Protein AF-A0A3D8K3Z2-F1 (afdb_monomer_lite)

Radius of gyration: 24.52 Å; chains: 1; bounding box: 31×62×82 Å

pLDDT: mean 80.96, std 19.1, range [35.69, 95.25]

Foldseek 3Di:
DDDDDDDDDDDDPPPPPPPPPVPQDDDDLVLQLVQQLVVLVVVLVVCCVVPNDDPVSVVVSVVSNVQSVQKDWPDWDDPDPFKIWTWIATPVGIAIWIWGQDPVGIHTDHPPPD

Organism: NCBI:txid2291023

Secondary structure (DSSP, 8-state):
----------------------S-PPPPHHHHHHHHHHHHHHHHHHHHHHH-S-HHHHHHHHHHHHHHHT-EEEEEEE-STTEEEEEEEETTEEEEEEEEEETTEEEEEETT--

Sequence (114 aa):
MSQRNKKISIALALAASTLLSACGGSPSESDVRAALEKQVEAGRQQAEQFAGKNSFLEQQAAEQKKAVDEVKLIGCKADGDKAYLCDVEGKAGAARVRMLKGSDGWLAVDADKS

Structure (mmCIF, N/CA/C/O backbone):
data_AF-A0A3D8K3Z2-F1
#
_entry.id   AF-A0A3D8K3Z2-F1
#
loop_
_atom_site.group_PDB
_atom_site.id
_atom_site.type_symbol
_atom_site.label_atom_id
_atom_site.label_alt_id
_atom_site.label_comp_id
_atom_site.label_asym_id
_atom_site.label_entity_id
_atom_site.label_seq_id
_atom_site.pdbx_PDB_ins_code
_atom_site.Cartn_x
_atom_site.Cartn_y
_atom_site.Cartn_z
_atom_site.occupancy
_atom_site.B_iso_or_equiv
_atom_site.auth_seq_id
_atom_site.auth_comp_id
_atom_site.auth_asym_id
_atom_site.auth_atom_id
_atom_site.pdbx_PDB_model_num
ATOM 1 N N . MET A 1 1 ? 3.103 -48.789 -59.264 1.00 39.91 1 MET A N 1
ATOM 2 C CA . MET A 1 1 ? 3.814 -47.515 -59.535 1.00 39.91 1 MET A CA 1
ATOM 3 C C . MET A 1 1 ? 3.728 -46.639 -58.283 1.00 39.91 1 MET A C 1
ATOM 5 O O . MET A 1 1 ? 2.783 -45.889 -58.127 1.00 39.91 1 MET A O 1
ATOM 9 N N . SER A 1 2 ? 4.447 -46.987 -57.215 1.00 35.69 2 SER A N 1
ATOM 10 C CA . SER A 1 2 ? 5.731 -46.403 -56.770 1.00 35.69 2 SER A CA 1
ATOM 11 C C . SER A 1 2 ? 5.723 -44.875 -56.618 1.00 35.69 2 SER A C 1
ATOM 13 O O . SER A 1 2 ? 6.068 -44.144 -57.547 1.00 35.69 2 SER A O 1
ATOM 15 N N . GLN A 1 3 ? 5.362 -44.423 -55.410 1.00 43.19 3 GLN A N 1
ATOM 16 C CA . GLN A 1 3 ? 5.629 -43.078 -54.905 1.00 43.19 3 GLN A CA 1
ATOM 17 C C . GLN A 1 3 ? 7.142 -42.800 -54.911 1.00 43.19 3 GLN A C 1
ATOM 19 O O . GLN A 1 3 ? 7.950 -43.666 -54.570 1.00 43.19 3 GLN A O 1
ATOM 24 N N . ARG A 1 4 ? 7.531 -41.596 -55.341 1.00 45.22 4 ARG A N 1
ATOM 25 C CA . ARG A 1 4 ? 8.928 -41.154 -55.413 1.00 45.22 4 ARG A CA 1
ATOM 26 C C . ARG A 1 4 ? 9.370 -40.601 -54.057 1.00 45.22 4 ARG A C 1
ATOM 28 O O . ARG A 1 4 ? 8.910 -39.544 -53.644 1.00 45.22 4 ARG A O 1
ATOM 35 N N . ASN A 1 5 ? 10.313 -41.290 -53.423 1.00 49.06 5 ASN A N 1
ATOM 36 C CA . ASN A 1 5 ? 11.071 -40.810 -52.268 1.00 49.06 5 ASN A CA 1
ATOM 37 C C . ASN A 1 5 ? 12.263 -39.937 -52.705 1.00 49.06 5 ASN A C 1
ATOM 39 O O . ASN A 1 5 ? 13.092 -40.392 -53.491 1.00 49.06 5 ASN A O 1
ATOM 43 N N . LYS A 1 6 ? 12.402 -38.747 -52.108 1.00 44.47 6 LYS A N 1
ATOM 44 C CA . LYS A 1 6 ? 13.656 -37.994 -51.861 1.00 44.47 6 LYS A CA 1
ATOM 45 C C . LYS A 1 6 ? 13.364 -37.055 -50.671 1.00 44.47 6 LYS A C 1
ATOM 47 O O . LYS A 1 6 ? 12.615 -36.108 -50.832 1.00 44.47 6 LYS A O 1
ATOM 52 N N . LYS A 1 7 ? 13.595 -37.507 -49.432 1.00 44.88 7 LYS A N 1
ATOM 53 C CA . LYS A 1 7 ? 14.793 -37.294 -48.587 1.00 44.88 7 LYS A CA 1
ATOM 54 C C . LYS A 1 7 ? 14.965 -35.847 -48.069 1.00 44.88 7 LYS A C 1
ATOM 56 O O . LYS A 1 7 ? 15.342 -34.987 -48.851 1.00 44.88 7 LYS A O 1
ATOM 61 N N . ILE A 1 8 ? 14.879 -35.728 -46.728 1.00 54.22 8 ILE A N 1
ATOM 62 C CA . ILE A 1 8 ? 15.543 -34.750 -45.825 1.00 54.22 8 ILE A CA 1
ATOM 63 C C . ILE A 1 8 ? 14.813 -33.384 -45.775 1.00 54.22 8 ILE A C 1
ATOM 65 O O . ILE A 1 8 ? 14.646 -32.751 -46.803 1.00 54.22 8 ILE A O 1
ATOM 69 N N . SER A 1 9 ? 14.233 -32.924 -44.656 1.00 46.09 9 SER A N 1
ATOM 70 C CA . SER A 1 9 ? 14.855 -32.701 -43.340 1.00 46.09 9 SER A CA 1
ATOM 71 C C . SER A 1 9 ? 13.887 -32.871 -42.157 1.00 46.09 9 SER A C 1
ATOM 73 O O . SER A 1 9 ? 12.714 -32.516 -42.227 1.00 46.09 9 SER A O 1
ATOM 75 N N . ILE A 1 10 ? 14.430 -33.378 -41.049 1.00 52.84 10 ILE A N 1
ATOM 76 C CA . ILE A 1 10 ? 13.912 -33.245 -39.679 1.00 52.84 10 ILE A CA 1
ATOM 77 C C . ILE A 1 10 ? 14.041 -31.770 -39.242 1.00 52.84 10 ILE A C 1
ATOM 79 O O . ILE A 1 10 ? 14.948 -31.088 -39.713 1.00 52.84 10 ILE A O 1
ATOM 83 N N . ALA A 1 11 ? 13.201 -31.350 -38.287 1.00 45.50 11 ALA A N 1
ATOM 84 C CA . ALA A 1 11 ? 13.096 -30.024 -37.654 1.00 45.50 11 ALA A CA 1
ATOM 85 C C . ALA A 1 11 ? 12.170 -29.060 -38.421 1.00 45.50 11 ALA A C 1
ATOM 87 O O . ALA A 1 11 ? 12.329 -28.837 -39.609 1.00 45.50 11 ALA A O 1
ATOM 88 N N . LEU A 1 12 ? 11.146 -28.470 -37.810 1.00 51.22 12 LEU A N 1
ATOM 89 C CA . LEU A 1 12 ? 11.207 -27.795 -36.523 1.00 51.22 12 LEU A CA 1
ATOM 90 C C . LEU A 1 12 ? 9.804 -27.764 -35.896 1.00 51.22 12 LEU A C 1
ATOM 92 O O . LEU A 1 12 ? 8.875 -27.171 -36.441 1.00 51.22 12 LEU A O 1
ATOM 96 N N . ALA A 1 13 ? 9.661 -28.406 -34.739 1.00 52.78 13 ALA A N 1
ATOM 97 C CA . ALA A 1 13 ? 8.590 -28.107 -33.808 1.00 52.78 13 ALA A CA 1
ATOM 98 C C . ALA A 1 13 ? 8.731 -26.638 -33.372 1.00 52.78 13 ALA A C 1
ATOM 100 O O . ALA A 1 13 ? 9.658 -26.287 -32.651 1.00 52.78 13 ALA A O 1
ATOM 101 N N . LEU A 1 14 ? 7.827 -25.784 -33.839 1.00 52.81 14 LEU A N 1
ATOM 102 C CA . LEU A 1 14 ? 7.517 -24.489 -33.239 1.00 52.81 14 LEU A CA 1
ATOM 103 C C . LEU A 1 14 ? 6.089 -24.673 -32.698 1.00 52.81 14 LEU A C 1
ATOM 105 O O . LEU A 1 14 ? 5.124 -24.495 -33.425 1.00 52.81 14 LEU A O 1
ATOM 109 N N . ALA A 1 15 ? 5.849 -25.183 -31.488 1.00 53.88 15 ALA A N 1
ATOM 110 C CA . ALA A 1 15 ? 6.354 -24.628 -30.237 1.00 53.88 15 ALA A CA 1
ATOM 111 C C . ALA A 1 15 ? 6.384 -23.093 -30.297 1.00 53.88 15 ALA A C 1
ATOM 113 O O . ALA A 1 15 ? 7.376 -22.459 -29.958 1.00 53.88 15 ALA A O 1
ATOM 114 N N . ALA A 1 16 ? 5.267 -22.482 -30.709 1.00 50.44 16 ALA A N 1
ATOM 115 C CA . ALA A 1 16 ? 4.893 -21.179 -30.172 1.00 50.44 16 ALA A CA 1
ATOM 116 C C . ALA A 1 16 ? 4.481 -21.400 -28.711 1.00 50.44 16 ALA A C 1
ATOM 118 O O . ALA A 1 16 ? 3.310 -21.366 -28.340 1.00 50.44 16 ALA A O 1
ATOM 119 N N . SER A 1 17 ? 5.489 -21.738 -27.908 1.00 51.59 17 SER A N 1
ATOM 120 C CA . SER A 1 17 ? 5.478 -21.614 -26.471 1.00 51.59 17 SER A CA 1
ATOM 121 C C . SER A 1 17 ? 4.882 -20.255 -26.168 1.00 51.59 17 SER A C 1
ATOM 123 O O . SER A 1 17 ? 5.349 -19.237 -26.682 1.00 51.59 17 SER A O 1
ATOM 125 N N . THR A 1 18 ? 3.818 -20.274 -25.374 1.00 50.25 18 THR A N 1
ATOM 126 C CA . THR A 1 18 ? 3.382 -19.161 -24.544 1.00 50.25 18 THR A CA 1
ATOM 127 C C . THR A 1 18 ? 4.563 -18.230 -24.299 1.00 50.25 18 THR A C 1
ATOM 129 O O . THR A 1 18 ? 5.543 -18.651 -23.674 1.00 50.25 18 THR A O 1
ATOM 132 N N . LEU A 1 19 ? 4.483 -16.985 -24.777 1.00 48.16 19 LEU A N 1
ATOM 133 C CA . LEU A 1 19 ? 5.219 -15.882 -24.170 1.00 48.16 19 LEU A CA 1
ATOM 134 C C . LEU A 1 19 ? 4.660 -15.736 -22.753 1.00 48.16 19 LEU A C 1
ATOM 136 O O . LEU A 1 19 ? 3.916 -14.822 -22.426 1.00 48.16 19 LEU A O 1
ATOM 140 N N . LEU A 1 20 ? 5.024 -16.704 -21.920 1.00 45.62 20 LEU A N 1
ATOM 141 C CA . LEU A 1 20 ? 5.249 -16.571 -20.511 1.00 45.62 20 LEU A CA 1
ATOM 142 C C . LEU A 1 20 ? 6.459 -15.632 -20.437 1.00 45.62 20 LEU A C 1
ATOM 144 O O . LEU A 1 20 ? 7.569 -16.037 -20.098 1.00 45.62 20 LEU A O 1
ATOM 148 N N . SER A 1 21 ? 6.260 -14.354 -20.795 1.00 47.75 21 SER A N 1
ATOM 149 C CA . SER A 1 21 ? 6.942 -13.318 -20.042 1.00 47.75 21 SER A CA 1
ATOM 150 C C . SER A 1 21 ? 6.734 -13.745 -18.603 1.00 47.75 21 SER A C 1
ATOM 152 O O . SER A 1 21 ? 5.601 -14.022 -18.199 1.00 47.75 21 SER A O 1
ATOM 154 N N . ALA A 1 22 ? 7.832 -13.980 -17.889 1.00 45.03 22 ALA A N 1
ATOM 155 C CA . ALA A 1 22 ? 7.780 -14.259 -16.472 1.00 45.03 22 ALA A CA 1
ATOM 156 C C . ALA A 1 22 ? 6.726 -13.313 -15.882 1.00 45.03 22 ALA A C 1
ATOM 158 O O . ALA A 1 22 ? 6.850 -12.094 -15.998 1.00 45.03 22 ALA A O 1
ATOM 159 N N . CYS A 1 23 ? 5.615 -13.895 -15.422 1.00 48.47 23 CYS A N 1
ATOM 160 C CA . CYS A 1 23 ? 4.336 -13.226 -15.182 1.00 48.47 23 CYS A CA 1
ATOM 161 C C . CYS A 1 23 ? 4.388 -12.443 -13.854 1.00 48.47 23 CYS A C 1
ATOM 163 O O . CYS A 1 23 ? 3.492 -12.523 -13.020 1.00 48.47 23 CYS A O 1
ATOM 165 N N . GLY A 1 24 ? 5.510 -11.756 -13.633 1.00 56.06 24 GLY A N 1
ATOM 166 C CA . GLY A 1 24 ? 5.842 -10.866 -12.532 1.00 56.06 24 GLY A CA 1
ATOM 167 C C . GLY A 1 24 ? 6.136 -9.479 -13.089 1.00 56.06 24 GLY A C 1
ATOM 168 O O . GLY A 1 24 ? 7.222 -8.950 -12.885 1.00 56.06 24 GLY A O 1
ATOM 169 N N . GLY A 1 25 ? 5.188 -8.929 -13.854 1.00 73.19 25 GLY A N 1
ATOM 170 C CA . GLY A 1 25 ? 5.216 -7.516 -14.227 1.00 73.19 25 GLY A CA 1
ATOM 171 C C . GLY A 1 25 ? 5.147 -6.625 -12.985 1.00 73.19 25 GLY A C 1
ATOM 172 O O . GLY A 1 25 ? 4.801 -7.093 -11.899 1.00 73.19 25 GLY A O 1
ATOM 173 N N . SER A 1 26 ? 5.474 -5.342 -13.144 1.00 85.38 26 SER A N 1
ATOM 174 C CA . SER A 1 26 ? 5.284 -4.351 -12.081 1.00 85.38 26 SER A CA 1
ATOM 175 C C . SER A 1 26 ? 3.856 -4.410 -11.527 1.00 85.38 26 SER A C 1
ATOM 177 O O . SER A 1 26 ? 2.932 -4.704 -12.293 1.00 85.38 26 SER A O 1
ATOM 179 N N . PRO A 1 27 ? 3.650 -4.109 -10.236 1.00 90.94 27 PRO A N 1
ATOM 180 C CA . PRO A 1 27 ? 2.308 -4.061 -9.673 1.00 90.94 27 PRO A CA 1
ATOM 181 C C . PRO A 1 27 ? 1.450 -3.050 -10.441 1.00 90.94 27 PRO A C 1
ATOM 183 O O . PRO A 1 27 ? 1.920 -1.977 -10.827 1.00 90.94 27 PRO A O 1
ATOM 186 N N . SER A 1 28 ? 0.193 -3.412 -10.676 1.00 92.94 28 SER A N 1
ATOM 187 C CA . SER A 1 28 ? -0.809 -2.497 -11.221 1.00 92.94 28 SER A CA 1
ATOM 188 C C . SER A 1 28 ? -1.287 -1.502 -10.157 1.00 92.94 28 SER A C 1
ATOM 190 O O . SER A 1 28 ? -1.072 -1.703 -8.963 1.00 92.94 28 SER A O 1
ATOM 192 N N . GLU A 1 29 ? -1.987 -0.437 -10.555 1.00 93.38 29 GLU A N 1
ATOM 193 C CA . GLU A 1 29 ? -2.579 0.503 -9.590 1.00 93.38 29 GLU A CA 1
ATOM 194 C C . GLU A 1 29 ? -3.530 -0.203 -8.608 1.00 93.38 29 GLU A C 1
ATOM 196 O O . GLU A 1 29 ? -3.479 0.056 -7.406 1.00 93.38 29 GLU A O 1
ATOM 201 N N . SER A 1 30 ? -4.344 -1.151 -9.087 1.00 93.31 30 SER A N 1
ATOM 202 C CA . SER A 1 30 ? -5.224 -1.936 -8.216 1.00 93.31 30 SER A CA 1
ATOM 203 C C . SER A 1 30 ? -4.448 -2.848 -7.269 1.00 93.31 30 SER A C 1
ATOM 205 O O . SER A 1 30 ? -4.862 -3.015 -6.127 1.00 93.31 30 SER A O 1
ATOM 207 N N . ASP A 1 31 ? -3.310 -3.402 -7.704 1.00 94.31 31 ASP A N 1
ATOM 208 C CA . ASP A 1 31 ? -2.427 -4.164 -6.814 1.00 94.31 31 ASP A CA 1
ATOM 209 C C . ASP A 1 31 ? -1.844 -3.285 -5.704 1.00 94.31 31 ASP A C 1
ATOM 211 O O . ASP A 1 31 ? -1.772 -3.715 -4.552 1.00 94.31 31 ASP A O 1
ATOM 215 N N . VAL A 1 32 ? -1.435 -2.056 -6.042 1.00 94.25 32 VAL A N 1
ATOM 216 C CA . VAL A 1 32 ? -0.906 -1.085 -5.076 1.00 94.25 32 VAL A CA 1
ATOM 217 C C . VAL A 1 32 ? -1.982 -0.704 -4.062 1.00 94.25 32 VAL A C 1
ATOM 219 O O . VAL A 1 32 ? -1.736 -0.807 -2.861 1.00 94.25 32 VAL A O 1
ATOM 222 N N . ARG A 1 33 ? -3.193 -0.347 -4.512 1.00 94.69 33 ARG A N 1
ATOM 223 C CA . ARG A 1 33 ? -4.315 -0.029 -3.611 1.00 94.69 33 ARG A CA 1
ATOM 224 C C . ARG A 1 33 ? -4.679 -1.207 -2.715 1.00 94.69 33 ARG A C 1
ATOM 226 O O . ARG A 1 33 ? -4.719 -1.049 -1.501 1.00 94.69 33 ARG A O 1
ATOM 233 N N . ALA A 1 34 ? -4.829 -2.406 -3.278 1.00 95.00 34 ALA A N 1
ATOM 234 C CA . ALA A 1 34 ? -5.156 -3.599 -2.501 1.00 95.00 34 ALA A CA 1
ATOM 235 C C . ALA A 1 34 ? -4.083 -3.929 -1.449 1.00 95.00 34 ALA A C 1
ATOM 237 O O . ALA A 1 34 ? -4.401 -4.376 -0.346 1.00 95.00 34 ALA A O 1
ATOM 238 N N . ALA A 1 35 ? -2.802 -3.722 -1.765 1.00 94.94 35 ALA A N 1
ATOM 239 C CA . ALA A 1 35 ? -1.723 -3.928 -0.805 1.00 94.94 35 ALA A CA 1
ATOM 240 C C . ALA A 1 35 ? -1.744 -2.883 0.325 1.00 94.94 35 ALA A C 1
ATOM 242 O O . ALA A 1 35 ? -1.552 -3.245 1.487 1.00 94.94 35 ALA A O 1
ATOM 243 N N . LEU A 1 36 ? -2.021 -1.617 0.001 1.00 94.31 36 LEU A N 1
ATOM 244 C CA . LEU A 1 36 ? -2.176 -0.542 0.984 1.00 94.31 36 LEU A CA 1
ATOM 245 C C . LEU A 1 36 ? -3.410 -0.756 1.876 1.00 94.31 36 LEU A C 1
ATOM 247 O O . LEU A 1 36 ? -3.317 -0.620 3.092 1.00 94.31 36 LEU A O 1
ATOM 251 N N . GLU A 1 37 ? -4.546 -1.173 1.316 1.00 94.69 37 GLU A N 1
ATOM 252 C CA . GLU A 1 37 ? -5.746 -1.529 2.086 1.00 94.69 37 GLU A CA 1
ATOM 253 C C . GLU A 1 37 ? -5.474 -2.666 3.073 1.00 94.69 37 GLU A C 1
ATOM 255 O O . GLU A 1 37 ? -5.883 -2.596 4.234 1.00 94.69 37 GLU A O 1
ATOM 260 N N . LYS A 1 38 ? -4.746 -3.703 2.636 1.00 94.00 38 LYS A N 1
ATOM 261 C CA . LYS A 1 38 ? -4.311 -4.793 3.520 1.00 94.00 38 LYS A CA 1
ATOM 262 C C . LYS A 1 38 ? -3.426 -4.279 4.654 1.00 94.00 38 LYS A C 1
ATOM 264 O O . LYS A 1 38 ? -3.557 -4.767 5.772 1.00 94.00 38 LYS A O 1
ATOM 269 N N . GLN A 1 39 ? -2.557 -3.303 4.393 1.00 92.19 39 GLN A N 1
ATOM 270 C CA . GLN A 1 39 ? -1.716 -2.685 5.420 1.00 92.19 39 GLN A CA 1
ATOM 271 C C . GLN A 1 39 ? -2.554 -1.898 6.442 1.00 92.19 39 GLN A C 1
ATOM 273 O O . GLN A 1 39 ? -2.341 -2.057 7.644 1.00 92.19 39 GLN A O 1
ATOM 278 N N . VAL A 1 40 ? -3.543 -1.117 5.988 1.00 93.44 40 VAL A N 1
ATOM 279 C CA . VAL A 1 40 ? -4.499 -0.413 6.867 1.00 93.44 40 VAL A CA 1
ATOM 280 C C . VAL A 1 40 ? -5.267 -1.407 7.736 1.00 93.44 40 VAL A C 1
ATOM 282 O O . VAL A 1 40 ? -5.383 -1.231 8.947 1.00 93.44 40 VAL A O 1
ATOM 285 N N . GLU A 1 41 ? -5.767 -2.484 7.134 1.00 93.12 41 GLU A N 1
ATOM 286 C CA . GLU A 1 41 ? -6.533 -3.508 7.837 1.00 93.12 41 GLU A CA 1
ATOM 287 C C . GLU A 1 41 ? -5.680 -4.281 8.852 1.00 93.12 41 GLU A C 1
ATOM 289 O O . GLU A 1 41 ? -6.119 -4.495 9.980 1.00 93.12 41 GLU A O 1
ATOM 294 N N . ALA A 1 42 ? -4.446 -4.642 8.495 1.00 92.06 42 ALA A N 1
ATOM 295 C CA . ALA A 1 42 ? -3.507 -5.278 9.414 1.00 92.06 42 ALA A CA 1
ATOM 296 C C . ALA A 1 42 ? -3.178 -4.363 10.606 1.00 92.06 42 ALA A C 1
ATOM 298 O O . ALA A 1 42 ? -3.201 -4.813 11.751 1.00 92.06 42 ALA A O 1
ATOM 299 N N . GLY A 1 43 ? -2.942 -3.069 10.354 1.00 91.12 43 GLY A N 1
ATOM 300 C CA . GLY A 1 43 ? -2.719 -2.074 11.404 1.00 91.12 43 GLY A CA 1
ATOM 301 C C . GLY A 1 43 ? -3.931 -1.907 12.325 1.00 91.12 43 GLY A C 1
ATOM 302 O O . GLY A 1 43 ? -3.775 -1.883 13.546 1.00 91.12 43 GLY A O 1
ATOM 303 N N . ARG A 1 44 ? -5.144 -1.875 11.758 1.00 93.62 44 ARG A N 1
ATOM 304 C CA . ARG A 1 44 ? -6.409 -1.834 12.508 1.00 93.62 44 ARG A CA 1
ATOM 305 C C . ARG A 1 44 ? -6.554 -3.057 13.411 1.00 93.62 44 ARG A C 1
ATOM 307 O O . ARG A 1 44 ? -6.766 -2.898 14.608 1.00 93.62 44 ARG A O 1
ATOM 314 N N . GLN A 1 45 ? -6.391 -4.262 12.866 1.00 93.50 45 GLN A N 1
ATOM 315 C CA . GLN A 1 45 ? -6.502 -5.511 13.629 1.00 93.50 45 GLN A CA 1
ATOM 316 C C . GLN A 1 45 ? -5.463 -5.590 14.748 1.00 93.50 45 GLN A C 1
ATOM 318 O O . GLN A 1 45 ? -5.789 -5.990 15.864 1.00 93.50 45 GLN A O 1
ATOM 323 N N . GLN A 1 46 ? -4.228 -5.165 14.478 1.00 92.81 46 GLN A N 1
ATOM 324 C CA . GLN A 1 46 ? -3.196 -5.080 15.502 1.00 92.81 46 GLN A CA 1
ATOM 325 C C . GLN A 1 46 ? -3.604 -4.094 16.606 1.00 92.81 46 GLN A C 1
ATOM 327 O O . GLN A 1 46 ? -3.554 -4.441 17.782 1.00 92.81 46 GLN A O 1
ATOM 332 N N . ALA A 1 47 ? -4.066 -2.893 16.254 1.00 92.25 47 ALA A N 1
ATOM 333 C CA . ALA A 1 47 ? -4.530 -1.912 17.232 1.00 92.25 47 ALA A CA 1
ATOM 334 C C . ALA A 1 47 ? -5.717 -2.433 18.065 1.00 92.25 47 ALA A C 1
ATOM 336 O O . ALA A 1 47 ? -5.726 -2.258 19.283 1.00 92.25 47 ALA A O 1
ATOM 337 N N . GLU A 1 48 ? -6.673 -3.133 17.446 1.00 93.50 48 GLU A N 1
ATOM 338 C CA . GLU A 1 48 ? -7.795 -3.778 18.141 1.00 93.50 48 GLU A CA 1
ATOM 339 C C . GLU A 1 48 ? -7.335 -4.843 19.144 1.00 93.50 48 GLU A C 1
ATOM 341 O O . GLU A 1 48 ? -7.942 -4.981 20.205 1.00 93.50 48 GLU A O 1
ATOM 346 N N . GLN A 1 49 ? -6.271 -5.593 18.843 1.00 93.94 49 GLN A N 1
ATOM 347 C CA . GLN A 1 49 ? -5.730 -6.597 19.764 1.00 93.94 49 GLN A CA 1
ATOM 348 C C . GLN A 1 49 ? -5.139 -5.973 21.035 1.00 93.94 49 GLN A C 1
ATOM 350 O O . GLN A 1 49 ? -5.224 -6.582 22.100 1.00 93.94 49 GLN A O 1
ATOM 355 N N . PHE A 1 50 ? -4.569 -4.767 20.946 1.00 92.00 50 PHE A N 1
ATOM 356 C CA . PHE A 1 50 ? -3.954 -4.084 22.091 1.00 92.00 50 PHE A CA 1
ATOM 357 C C . PHE A 1 50 ? -4.919 -3.163 22.845 1.00 92.00 50 PHE A C 1
ATOM 359 O O . PHE A 1 50 ? -4.904 -3.133 24.073 1.00 92.00 50 PHE A O 1
ATOM 366 N N . ALA A 1 51 ? -5.738 -2.398 22.125 1.00 91.75 51 ALA A N 1
ATOM 367 C CA . ALA A 1 51 ? -6.600 -1.357 22.688 1.00 91.75 51 ALA A CA 1
ATOM 368 C C . ALA A 1 51 ? -8.090 -1.745 22.725 1.00 91.75 51 ALA A C 1
ATOM 370 O O . ALA A 1 51 ? -8.917 -0.971 23.211 1.00 91.75 51 ALA A O 1
ATOM 371 N N . GLY A 1 52 ? -8.444 -2.926 22.212 1.00 93.00 52 GLY A N 1
ATOM 372 C CA . GLY A 1 52 ? -9.828 -3.341 22.016 1.00 93.00 52 GLY A CA 1
ATOM 373 C C . GLY A 1 52 ? -10.497 -2.631 20.837 1.00 93.00 52 GLY A C 1
ATOM 374 O O . GLY A 1 52 ? -9.999 -1.643 20.293 1.00 93.00 52 GLY A O 1
ATOM 375 N N . LYS A 1 53 ? -11.672 -3.131 20.444 1.00 92.12 53 LYS A N 1
ATOM 376 C CA . LYS A 1 53 ? -12.495 -2.483 19.416 1.00 92.12 53 LYS A CA 1
ATOM 377 C C . LYS A 1 53 ? -13.069 -1.181 19.954 1.00 92.12 53 LYS A C 1
ATOM 379 O O . LYS A 1 53 ? -13.715 -1.178 21.001 1.00 92.12 53 LYS A O 1
ATOM 384 N N . ASN A 1 54 ? -12.881 -0.087 19.228 1.00 93.19 54 ASN A N 1
ATOM 385 C CA . ASN A 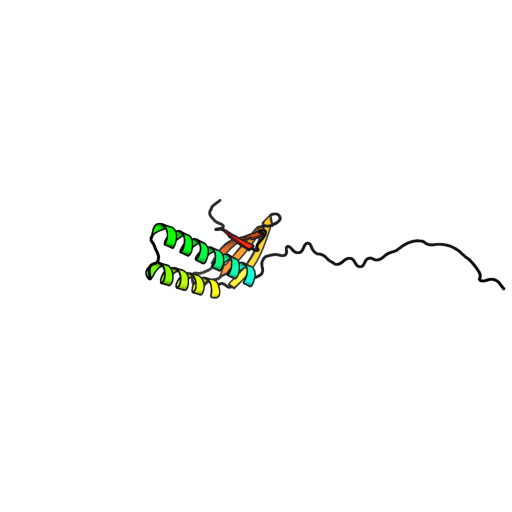1 54 ? -13.484 1.195 19.568 1.00 93.19 54 ASN A CA 1
ATOM 386 C C . ASN A 1 54 ? -13.768 2.023 18.309 1.00 93.19 54 ASN A C 1
ATOM 388 O O . ASN A 1 54 ? -13.172 1.816 17.254 1.00 93.19 54 ASN A O 1
ATOM 392 N N . SER A 1 55 ? -14.692 2.976 18.432 1.00 92.44 55 SER A N 1
ATOM 393 C CA . SER A 1 55 ? -15.149 3.801 17.309 1.00 92.44 55 SER A CA 1
ATOM 394 C C . SER A 1 55 ? -14.054 4.689 16.723 1.00 92.44 55 SER A C 1
ATOM 396 O O . SER A 1 55 ? -14.132 5.037 15.551 1.00 92.44 55 SER A O 1
ATOM 398 N N . PHE A 1 56 ? -13.045 5.057 17.515 1.00 92.38 56 PHE A N 1
ATOM 399 C CA . PHE A 1 56 ? -11.929 5.871 17.044 1.00 92.38 56 PHE A CA 1
ATOM 400 C C . PHE A 1 56 ? -11.047 5.092 16.060 1.00 92.38 56 PHE A C 1
ATOM 402 O O . PHE A 1 56 ? -10.758 5.598 14.979 1.00 92.38 56 PHE A O 1
ATOM 409 N N . LEU A 1 57 ? -10.688 3.844 16.380 1.00 92.62 57 LEU A N 1
ATOM 410 C CA . LEU A 1 57 ? -9.927 2.974 15.476 1.00 92.62 57 LEU A CA 1
ATOM 411 C C . LEU A 1 57 ? -10.698 2.679 14.185 1.00 92.62 57 LEU A C 1
ATOM 413 O O . LEU A 1 57 ? -10.118 2.712 13.101 1.00 92.62 57 LEU A O 1
ATOM 417 N N . GLU A 1 58 ? -12.010 2.458 14.284 1.00 91.69 58 GLU A N 1
ATOM 418 C CA . GLU A 1 58 ? -12.860 2.248 13.108 1.00 91.69 58 GLU A CA 1
ATOM 419 C C . GLU A 1 58 ? -12.913 3.489 12.208 1.00 91.69 58 GLU A C 1
ATOM 421 O O . GLU A 1 58 ? -12.770 3.382 10.990 1.00 91.69 58 GLU A O 1
ATOM 426 N N . GLN A 1 59 ? -13.068 4.680 12.796 1.00 94.06 59 GLN A N 1
ATOM 427 C CA . GLN A 1 59 ? -13.048 5.941 12.050 1.00 94.06 59 GLN A CA 1
ATOM 428 C C . GLN A 1 59 ? -11.687 6.189 11.395 1.00 94.06 59 GLN A C 1
ATOM 430 O O . GLN A 1 59 ? -11.640 6.550 10.220 1.00 94.06 59 GLN A O 1
ATOM 435 N N . GLN A 1 60 ? -10.592 5.936 12.115 1.00 92.94 60 GLN A N 1
ATOM 436 C CA . GLN A 1 60 ? -9.239 6.078 11.585 1.00 92.94 60 GLN A CA 1
ATOM 437 C C . GLN A 1 60 ? -9.001 5.133 10.400 1.00 92.94 60 GLN A C 1
ATOM 439 O O . GLN A 1 60 ? -8.511 5.564 9.358 1.00 92.94 60 GLN A O 1
ATOM 444 N N . ALA A 1 61 ? -9.379 3.859 10.520 1.00 93.12 61 ALA A N 1
ATOM 445 C CA . ALA A 1 61 ? -9.224 2.898 9.434 1.00 93.12 61 ALA A CA 1
ATOM 446 C C . ALA A 1 61 ? -10.103 3.246 8.224 1.00 93.12 61 ALA A C 1
ATOM 448 O O . ALA A 1 61 ? -9.671 3.084 7.084 1.00 93.12 61 ALA A O 1
ATOM 449 N N . ALA A 1 62 ? -11.321 3.751 8.446 1.00 93.81 62 ALA A N 1
ATOM 450 C CA . ALA A 1 62 ? -12.194 4.212 7.371 1.00 93.81 62 ALA A CA 1
ATOM 451 C C . ALA A 1 62 ? -11.619 5.438 6.642 1.00 93.81 62 ALA A C 1
ATOM 453 O O . ALA A 1 62 ? -11.702 5.519 5.418 1.00 93.81 62 ALA A O 1
ATOM 454 N N . GLU A 1 63 ? -11.017 6.379 7.370 1.00 93.00 63 GLU A N 1
ATOM 455 C CA . GLU A 1 63 ? -10.348 7.538 6.778 1.00 93.00 63 GLU A CA 1
ATOM 456 C C . GLU A 1 63 ? -9.106 7.129 5.978 1.00 93.00 63 GLU A C 1
ATOM 458 O O . GLU A 1 63 ? -8.934 7.574 4.845 1.00 93.00 63 GLU A O 1
ATOM 463 N N . GLN A 1 64 ? -8.292 6.212 6.509 1.00 92.19 64 GLN A N 1
ATOM 464 C CA . GLN A 1 64 ? -7.141 5.667 5.789 1.00 92.19 64 GLN A CA 1
ATOM 465 C C . GLN A 1 64 ? -7.557 4.898 4.530 1.00 92.19 64 GLN A C 1
ATOM 467 O O . GLN A 1 64 ? -6.943 5.087 3.486 1.00 92.19 64 GLN A O 1
ATOM 472 N N . LYS A 1 65 ? -8.626 4.092 4.582 1.00 93.25 65 LYS A N 1
ATOM 473 C CA . LYS A 1 65 ? -9.171 3.408 3.394 1.00 93.25 65 LYS A CA 1
ATOM 474 C C . LYS A 1 65 ? -9.599 4.405 2.316 1.00 93.25 65 LYS A C 1
ATOM 476 O O . LYS A 1 65 ? -9.178 4.268 1.175 1.00 93.25 65 LYS A O 1
ATOM 481 N N . LYS A 1 66 ? -10.319 5.471 2.688 1.00 93.19 66 LYS A N 1
ATOM 482 C CA . LYS A 1 66 ? -10.666 6.552 1.746 1.00 93.19 66 LYS A CA 1
ATOM 483 C C . LYS A 1 66 ? -9.432 7.218 1.143 1.00 93.19 66 LYS A C 1
ATOM 485 O O . LYS A 1 66 ? -9.430 7.534 -0.041 1.00 93.19 66 LYS A O 1
ATOM 490 N N . ALA A 1 67 ? -8.391 7.437 1.944 1.00 91.44 67 ALA A N 1
ATOM 491 C CA . ALA A 1 67 ? -7.143 7.989 1.436 1.00 91.44 67 ALA A CA 1
ATOM 492 C C . ALA A 1 67 ? -6.478 7.041 0.423 1.00 91.44 67 ALA A C 1
ATOM 494 O O . ALA A 1 67 ? -5.954 7.524 -0.576 1.00 91.44 67 ALA A O 1
ATOM 495 N N . VAL A 1 68 ? -6.539 5.720 0.642 1.00 93.31 68 VAL A N 1
ATOM 496 C CA . VAL A 1 68 ? -6.035 4.698 -0.294 1.00 93.31 68 VAL A CA 1
ATOM 497 C C . VAL A 1 68 ? -6.838 4.659 -1.598 1.00 93.31 68 VAL A C 1
ATOM 499 O O . VAL A 1 68 ? -6.234 4.586 -2.667 1.00 93.31 68 VAL A O 1
ATOM 502 N N . ASP A 1 69 ? -8.166 4.778 -1.544 1.00 92.94 69 ASP A N 1
ATOM 503 C CA . ASP A 1 69 ? -9.025 4.816 -2.742 1.00 92.94 69 ASP A CA 1
ATOM 504 C C . ASP A 1 69 ? -8.653 5.961 -3.697 1.00 92.94 69 ASP A C 1
ATOM 506 O O . ASP A 1 69 ? -8.797 5.863 -4.918 1.00 92.94 69 ASP A O 1
ATOM 510 N N . GLU A 1 70 ? -8.155 7.058 -3.133 1.00 92.31 70 GLU A N 1
ATOM 511 C CA . GLU A 1 70 ? -7.777 8.270 -3.856 1.00 92.31 70 GLU A CA 1
ATOM 512 C C . GLU A 1 70 ? -6.334 8.244 -4.366 1.00 92.31 70 GLU A C 1
ATOM 514 O O . GLU A 1 70 ? -5.927 9.153 -5.095 1.00 92.31 70 GLU A O 1
ATOM 519 N N . VAL A 1 71 ? -5.566 7.207 -4.017 1.00 93.00 71 VAL A N 1
ATOM 520 C CA . VAL A 1 71 ? -4.189 7.037 -4.474 1.00 93.00 71 VAL A CA 1
ATOM 521 C C . VAL A 1 71 ? -4.162 6.772 -5.973 1.00 93.00 71 VAL A C 1
ATOM 523 O O . VAL A 1 71 ? -4.807 5.848 -6.475 1.00 93.00 71 VAL A O 1
ATOM 526 N N . LYS A 1 72 ? -3.349 7.544 -6.688 1.00 94.31 72 LYS A N 1
ATOM 527 C CA . LYS A 1 72 ? -3.021 7.335 -8.098 1.00 94.31 72 LYS A CA 1
ATOM 528 C C . LYS A 1 72 ? -1.599 6.837 -8.235 1.00 94.31 72 LYS A C 1
ATOM 530 O O . LYS A 1 72 ? -0.688 7.361 -7.596 1.00 94.31 72 LYS A O 1
ATOM 535 N N . LEU A 1 73 ? -1.397 5.847 -9.092 1.00 94.00 73 LEU A N 1
ATOM 536 C CA . LEU A 1 73 ? -0.065 5.357 -9.396 1.00 94.00 73 LEU A CA 1
ATOM 537 C C . LEU A 1 73 ? 0.601 6.267 -10.436 1.00 94.00 73 LEU A C 1
ATOM 539 O O . LEU A 1 73 ? 0.117 6.383 -11.559 1.00 94.00 73 LEU A O 1
ATOM 543 N N . ILE A 1 74 ? 1.731 6.883 -10.080 1.00 95.25 74 ILE A N 1
ATOM 544 C CA . ILE A 1 74 ? 2.547 7.674 -11.015 1.00 95.25 74 ILE A CA 1
ATOM 545 C C . ILE A 1 74 ? 3.421 6.731 -11.847 1.00 95.25 74 ILE A C 1
ATOM 547 O O . ILE A 1 74 ? 3.518 6.858 -13.067 1.00 95.25 74 ILE A O 1
ATOM 551 N N . GLY A 1 75 ? 4.052 5.760 -11.188 1.00 91.00 75 GLY A N 1
ATOM 552 C CA . GLY A 1 75 ? 4.868 4.748 -11.846 1.00 91.00 75 GLY A CA 1
ATOM 553 C C . GLY A 1 75 ? 5.596 3.855 -10.853 1.00 91.00 75 GLY A C 1
ATOM 554 O O . GLY A 1 75 ? 5.758 4.209 -9.689 1.00 91.00 75 GLY A O 1
ATOM 555 N N . CYS A 1 76 ? 6.052 2.695 -11.321 1.00 92.62 76 CYS A N 1
ATOM 556 C CA . CYS A 1 76 ? 6.839 1.760 -10.523 1.00 92.62 76 CYS A CA 1
ATOM 557 C C . CYS A 1 76 ? 8.171 1.456 -11.206 1.00 92.62 76 CYS A C 1
ATOM 559 O O . CYS A 1 76 ? 8.222 1.176 -12.404 1.00 92.62 76 CYS A O 1
ATOM 561 N N . LYS A 1 77 ? 9.246 1.443 -10.422 1.00 91.50 77 LYS A N 1
ATOM 562 C CA . LYS A 1 77 ? 10.586 1.032 -10.841 1.00 91.50 77 LYS A CA 1
ATOM 563 C C . LYS 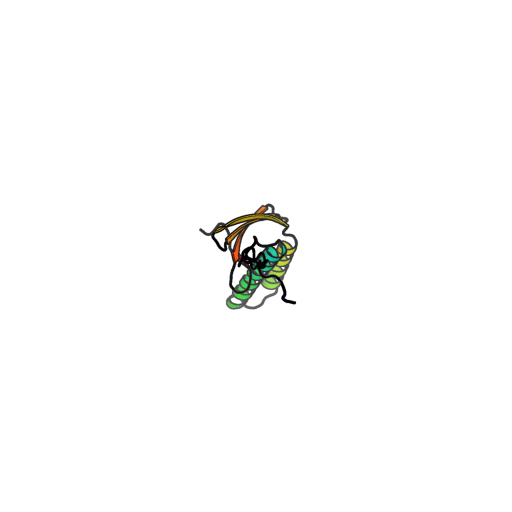A 1 77 ? 10.962 -0.272 -10.146 1.00 91.50 77 LYS A C 1
ATOM 565 O O . LYS A 1 77 ? 10.701 -0.422 -8.959 1.00 91.50 77 LYS A O 1
ATOM 570 N N . ALA A 1 78 ? 11.584 -1.201 -10.866 1.00 90.44 78 ALA A N 1
ATOM 571 C CA . ALA A 1 78 ? 12.101 -2.428 -10.262 1.00 90.44 78 ALA A CA 1
ATOM 572 C C . ALA A 1 78 ? 13.179 -2.117 -9.203 1.00 90.44 78 ALA A C 1
ATOM 574 O O . ALA A 1 78 ? 14.051 -1.275 -9.424 1.00 90.44 78 ALA A O 1
ATOM 575 N N . ASP A 1 79 ? 13.102 -2.822 -8.078 1.00 88.69 79 ASP A N 1
ATOM 576 C CA . ASP A 1 79 ? 13.960 -2.705 -6.889 1.00 88.69 79 ASP A CA 1
ATOM 577 C C . ASP A 1 79 ? 14.421 -4.101 -6.408 1.00 88.69 79 ASP A C 1
ATOM 579 O O . ASP A 1 79 ? 14.494 -4.403 -5.219 1.00 88.69 79 ASP A O 1
ATOM 583 N N . GLY A 1 80 ? 14.666 -5.002 -7.363 1.00 84.69 80 GLY A N 1
ATOM 584 C CA . GLY A 1 80 ? 15.019 -6.410 -7.147 1.00 84.69 80 GLY A CA 1
ATOM 585 C C . GLY A 1 80 ? 14.136 -7.359 -7.963 1.00 84.69 80 GLY A C 1
ATOM 586 O O . GLY A 1 80 ? 13.263 -6.919 -8.708 1.00 84.69 80 GLY A O 1
ATOM 587 N N . ASP A 1 81 ? 14.335 -8.670 -7.805 1.00 83.50 81 ASP A N 1
ATOM 588 C CA . ASP A 1 81 ? 13.644 -9.693 -8.617 1.00 83.50 81 ASP A CA 1
ATOM 589 C C . ASP A 1 81 ? 12.123 -9.738 -8.400 1.00 83.50 81 ASP A C 1
ATOM 591 O O . ASP A 1 81 ? 11.361 -10.149 -9.273 1.00 83.50 81 ASP A O 1
ATOM 595 N N . LYS A 1 82 ? 11.673 -9.362 -7.201 1.00 88.69 82 LYS A N 1
ATOM 596 C CA . LYS A 1 82 ? 10.269 -9.424 -6.760 1.00 88.69 82 LYS A CA 1
ATOM 597 C C . LYS A 1 82 ? 9.859 -8.166 -6.005 1.00 88.69 82 LYS A C 1
ATOM 599 O O . LYS A 1 82 ? 8.981 -8.217 -5.146 1.00 88.69 82 LYS A O 1
ATOM 604 N N . ALA A 1 83 ? 10.528 -7.056 -6.286 1.00 91.56 83 ALA A N 1
ATOM 605 C CA . ALA A 1 83 ? 10.371 -5.814 -5.556 1.00 91.56 83 ALA A CA 1
ATOM 606 C C . ALA A 1 83 ? 10.270 -4.635 -6.523 1.00 91.56 83 ALA A C 1
ATOM 608 O O . ALA A 1 83 ? 10.976 -4.586 -7.529 1.00 91.56 83 ALA A O 1
ATOM 609 N N . TYR A 1 84 ? 9.390 -3.690 -6.210 1.00 93.94 84 TYR A N 1
ATOM 610 C CA . TYR A 1 84 ? 9.187 -2.467 -6.978 1.00 93.94 84 TYR A CA 1
ATOM 611 C C . TYR A 1 84 ? 9.064 -1.272 -6.039 1.00 93.94 84 TYR A C 1
ATOM 613 O O . TYR A 1 84 ? 8.397 -1.355 -5.016 1.00 93.94 84 TYR A O 1
ATOM 621 N N . LEU A 1 85 ? 9.668 -0.145 -6.394 1.00 94.00 85 LEU A N 1
ATOM 622 C CA . LEU A 1 85 ? 9.413 1.148 -5.770 1.00 94.00 85 LEU A CA 1
ATOM 623 C C . LEU A 1 85 ? 8.393 1.892 -6.621 1.00 94.00 85 LEU A C 1
ATOM 625 O O . LEU A 1 85 ? 8.672 2.220 -7.774 1.00 94.00 85 LEU A O 1
ATOM 629 N N . CYS A 1 86 ? 7.215 2.124 -6.059 1.00 93.88 86 CYS A N 1
ATOM 630 C CA . CYS A 1 86 ? 6.111 2.799 -6.714 1.00 93.88 86 CYS A CA 1
ATOM 631 C C . CYS A 1 86 ? 5.956 4.211 -6.159 1.00 93.88 86 CYS A C 1
ATOM 633 O O . CYS A 1 86 ? 5.782 4.398 -4.955 1.00 93.88 86 CYS A O 1
ATOM 635 N N . ASP A 1 87 ? 6.017 5.195 -7.047 1.00 94.19 87 ASP A N 1
ATOM 636 C CA . ASP A 1 87 ? 5.658 6.573 -6.748 1.00 94.19 87 ASP A CA 1
ATOM 637 C C . ASP A 1 87 ? 4.146 6.716 -6.916 1.00 94.19 87 ASP A C 1
ATOM 639 O O . ASP A 1 87 ? 3.575 6.343 -7.946 1.00 94.19 87 ASP A O 1
ATOM 643 N N . VAL A 1 88 ? 3.492 7.231 -5.885 1.00 94.31 88 VAL A N 1
ATOM 644 C CA . VAL A 1 88 ? 2.043 7.387 -5.826 1.00 94.31 8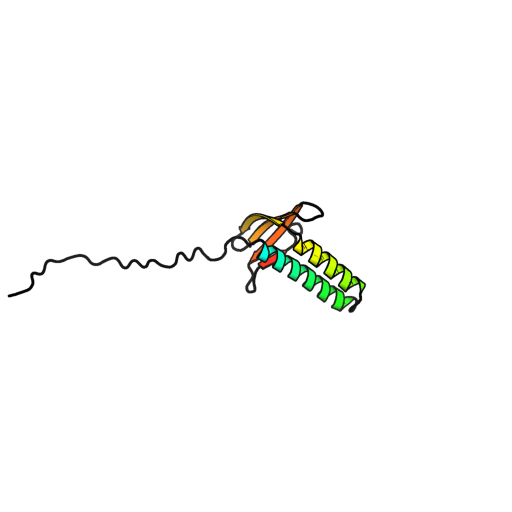8 VAL A CA 1
ATOM 645 C C . VAL A 1 88 ? 1.676 8.814 -5.447 1.00 94.31 88 VAL A C 1
ATOM 647 O O . VAL A 1 88 ? 2.414 9.475 -4.724 1.00 94.31 88 VAL A O 1
ATOM 650 N N . GLU A 1 89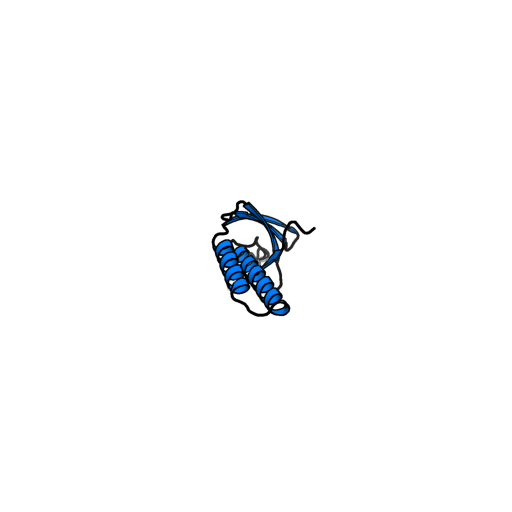 ? 0.531 9.291 -5.916 1.00 94.44 89 GLU A N 1
ATOM 651 C CA . GLU A 1 89 ? -0.023 10.601 -5.580 1.00 94.44 89 GLU A CA 1
ATOM 652 C C . GLU A 1 89 ? -1.332 10.418 -4.813 1.00 94.44 89 GLU A C 1
ATOM 654 O O . GLU A 1 89 ? -2.252 9.761 -5.298 1.00 94.44 89 GLU A O 1
ATOM 659 N N . GLY A 1 90 ? -1.421 10.999 -3.620 1.00 90.31 90 GLY A N 1
ATOM 660 C CA . GLY A 1 90 ? -2.661 11.107 -2.855 1.00 90.31 90 GLY A CA 1
ATOM 661 C C . GLY A 1 90 ? -2.993 12.566 -2.552 1.00 90.31 90 GLY A C 1
ATOM 662 O O . GLY A 1 90 ? -2.262 13.485 -2.921 1.00 90.31 90 GLY A O 1
ATOM 663 N N . LYS A 1 91 ? -4.077 12.804 -1.808 1.00 86.12 91 LYS A N 1
ATOM 664 C CA . LYS A 1 91 ? -4.484 14.169 -1.419 1.00 86.12 91 LYS A CA 1
ATOM 665 C C . LYS A 1 91 ? -3.422 14.949 -0.643 1.00 86.12 91 LYS A C 1
ATOM 667 O O . LYS A 1 91 ? -3.381 16.171 -0.735 1.00 86.12 91 LYS A O 1
ATOM 672 N N . ALA A 1 92 ? -2.597 14.253 0.135 1.00 83.38 92 ALA A N 1
ATOM 673 C CA . ALA A 1 92 ? -1.539 14.857 0.942 1.00 83.38 92 ALA A CA 1
ATOM 674 C C . ALA A 1 92 ? -0.235 15.107 0.156 1.00 83.38 92 ALA A C 1
ATOM 676 O O . ALA A 1 92 ? 0.721 15.628 0.724 1.00 83.38 92 ALA A O 1
ATOM 677 N N . GLY A 1 93 ? -0.189 14.745 -1.132 1.00 88.81 93 GLY A N 1
ATOM 678 C CA . GLY A 1 93 ? 0.988 14.857 -1.989 1.00 88.81 93 GLY A CA 1
ATOM 679 C C . GLY A 1 93 ? 1.494 13.503 -2.484 1.00 88.81 93 GLY A C 1
ATOM 680 O O . GLY A 1 93 ? 0.806 12.483 -2.397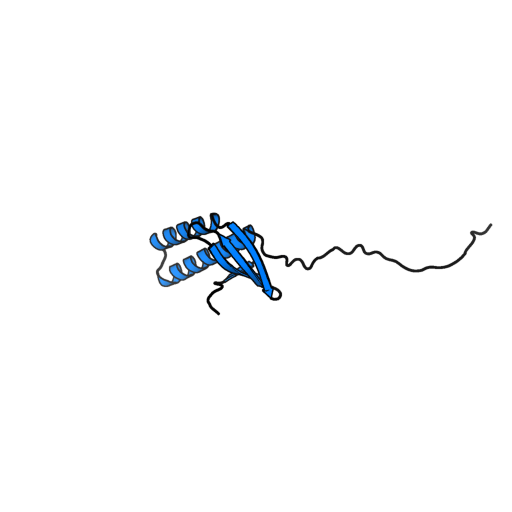 1.00 88.81 93 GLY A O 1
ATOM 681 N N . ALA A 1 94 ? 2.708 13.511 -3.034 1.00 91.12 94 ALA A N 1
ATOM 682 C CA . ALA A 1 94 ? 3.357 12.311 -3.541 1.00 91.12 94 ALA A CA 1
ATOM 683 C C . ALA A 1 94 ? 4.058 11.525 -2.422 1.00 91.12 94 ALA A C 1
ATOM 685 O O . ALA A 1 94 ? 4.673 12.108 -1.529 1.00 91.12 94 ALA A O 1
ATOM 686 N N . ALA A 1 95 ? 4.000 10.200 -2.504 1.00 90.94 95 ALA A N 1
ATOM 687 C CA . ALA A 1 95 ? 4.673 9.273 -1.605 1.00 90.94 95 ALA A CA 1
ATOM 688 C C . ALA A 1 95 ? 5.337 8.144 -2.400 1.00 90.94 95 ALA A C 1
ATOM 690 O O . ALA A 1 95 ? 4.965 7.863 -3.539 1.00 90.94 95 ALA A O 1
ATOM 691 N N . ARG A 1 96 ? 6.312 7.474 -1.782 1.00 92.19 96 ARG A N 1
ATOM 692 C CA . ARG A 1 96 ? 6.952 6.283 -2.344 1.00 92.19 96 ARG A CA 1
ATOM 693 C C . ARG A 1 96 ? 6.608 5.064 -1.506 1.00 92.19 96 ARG A C 1
ATOM 695 O O . ARG A 1 96 ? 6.839 5.050 -0.300 1.00 92.19 96 ARG A O 1
ATOM 702 N N . VAL A 1 97 ? 6.095 4.034 -2.164 1.00 92.62 97 VAL A N 1
ATOM 703 C CA . VAL A 1 97 ? 5.704 2.764 -1.553 1.00 92.62 97 VAL A CA 1
ATOM 704 C C . VAL A 1 97 ? 6.552 1.660 -2.156 1.00 92.62 97 VAL A C 1
ATOM 706 O O . VAL A 1 97 ? 6.667 1.551 -3.377 1.00 92.62 97 VAL A O 1
ATOM 709 N N . ARG A 1 98 ? 7.149 0.820 -1.314 1.00 94.00 98 ARG A N 1
ATOM 710 C CA . ARG A 1 98 ? 7.860 -0.362 -1.786 1.00 94.00 98 ARG A CA 1
ATOM 711 C C . ARG A 1 98 ? 6.897 -1.543 -1.817 1.00 94.00 98 ARG A C 1
ATOM 713 O O . ARG A 1 98 ? 6.208 -1.824 -0.847 1.00 94.00 98 ARG A O 1
ATOM 720 N N . MET A 1 99 ? 6.856 -2.233 -2.944 1.00 94.62 99 MET A N 1
ATOM 721 C CA . MET A 1 99 ? 5.945 -3.327 -3.241 1.00 94.62 99 MET A CA 1
ATOM 722 C C . MET A 1 99 ? 6.738 -4.620 -3.371 1.00 94.62 99 MET A C 1
ATOM 724 O O . MET A 1 99 ? 7.627 -4.709 -4.215 1.00 94.62 99 MET A O 1
ATOM 728 N N . LEU A 1 100 ? 6.409 -5.630 -2.571 1.00 93.19 100 LEU A N 1
ATOM 729 C CA . LEU A 1 100 ? 7.044 -6.948 -2.604 1.00 93.19 100 LEU A CA 1
ATOM 730 C C . LEU A 1 100 ? 6.056 -8.000 -3.115 1.00 93.19 100 LEU A C 1
ATOM 732 O O . LEU A 1 100 ? 4.921 -8.081 -2.639 1.00 93.19 100 LEU A O 1
ATOM 736 N N . LYS A 1 101 ? 6.472 -8.831 -4.075 1.00 91.81 101 LYS A N 1
ATOM 737 C CA . LYS A 1 101 ? 5.661 -9.943 -4.583 1.00 91.81 101 LYS A CA 1
ATOM 738 C C . LYS A 1 101 ? 5.769 -11.138 -3.633 1.00 91.81 101 LYS A C 1
ATOM 740 O O . LYS A 1 101 ? 6.753 -11.877 -3.663 1.00 91.81 101 LYS A O 1
ATOM 745 N N . GLY A 1 102 ? 4.733 -11.342 -2.825 1.00 88.12 102 GLY A N 1
ATOM 746 C CA . GLY A 1 102 ? 4.550 -12.525 -1.987 1.00 88.12 102 GLY A CA 1
ATOM 747 C C . GLY A 1 102 ? 3.823 -13.673 -2.700 1.00 88.12 102 GLY A C 1
ATOM 748 O O . GLY A 1 102 ? 3.433 -13.564 -3.873 1.00 88.12 102 GLY A O 1
ATOM 749 N N . SER A 1 103 ? 3.619 -14.767 -1.958 1.00 86.88 103 SER A N 1
ATOM 750 C CA . SER A 1 103 ? 2.794 -15.921 -2.351 1.00 86.88 103 SER A CA 1
ATOM 751 C C . SER A 1 103 ? 1.348 -15.515 -2.637 1.00 86.88 103 SER A C 1
ATOM 753 O O . SER A 1 103 ? 0.805 -15.876 -3.676 1.00 86.88 103 SER A O 1
ATOM 755 N N . ASP A 1 104 ? 0.772 -14.686 -1.764 1.00 84.88 104 ASP A N 1
ATOM 756 C CA . ASP A 1 104 ? -0.663 -14.356 -1.736 1.00 84.88 104 ASP A CA 1
ATOM 757 C C . ASP A 1 104 ? -0.995 -12.992 -2.366 1.00 84.88 104 ASP A C 1
ATOM 759 O O . ASP A 1 104 ? -2.052 -12.401 -2.127 1.00 84.88 104 ASP A O 1
ATOM 763 N N . GLY A 1 105 ? -0.065 -12.453 -3.159 1.00 88.44 105 GLY A N 1
ATOM 764 C CA . GLY A 1 105 ? -0.226 -11.174 -3.847 1.00 88.44 105 GLY A CA 1
ATOM 765 C C . GLY A 1 105 ? 0.910 -10.200 -3.568 1.00 88.44 105 GLY A C 1
ATOM 766 O O . GLY A 1 105 ? 2.045 -10.606 -3.324 1.00 88.44 105 GLY A O 1
ATOM 767 N N . TRP A 1 106 ? 0.608 -8.915 -3.687 1.00 93.50 106 TRP A N 1
ATOM 768 C CA . TRP A 1 106 ? 1.547 -7.835 -3.423 1.00 93.50 106 TRP A CA 1
ATOM 769 C C . TRP A 1 106 ? 1.441 -7.347 -1.979 1.00 93.50 106 TRP A C 1
ATOM 771 O O . TRP A 1 106 ? 0.352 -7.314 -1.406 1.00 93.50 106 TRP A O 1
ATOM 781 N N . LEU A 1 107 ? 2.582 -6.976 -1.406 1.00 93.38 107 LEU A N 1
ATOM 782 C CA . LEU A 1 107 ? 2.712 -6.438 -0.056 1.00 93.38 107 LEU A CA 1
ATOM 783 C C . LEU A 1 107 ? 3.300 -5.033 -0.145 1.00 93.38 107 LEU A C 1
ATOM 785 O O . LEU A 1 107 ? 4.347 -4.859 -0.768 1.00 93.38 107 LEU A O 1
ATOM 789 N N . ALA A 1 108 ? 2.639 -4.059 0.476 1.00 92.69 108 ALA A N 1
ATOM 790 C CA . ALA A 1 108 ? 3.155 -2.707 0.621 1.00 92.69 108 ALA A CA 1
ATOM 791 C C . ALA A 1 108 ? 4.018 -2.638 1.886 1.00 92.69 108 ALA A C 1
ATOM 793 O O . ALA A 1 108 ? 3.618 -3.116 2.948 1.00 92.69 108 ALA A O 1
ATOM 794 N N . VAL A 1 109 ? 5.215 -2.074 1.761 1.00 87.88 109 VAL A N 1
ATOM 795 C CA . VAL A 1 109 ? 6.113 -1.782 2.878 1.00 87.88 109 VAL A CA 1
ATOM 796 C C . VAL A 1 109 ? 6.583 -0.335 2.775 1.00 87.88 109 VAL A C 1
ATOM 798 O O . VAL A 1 109 ? 6.773 0.198 1.675 1.00 87.88 109 VAL A O 1
ATOM 801 N N . ASP A 1 110 ? 6.758 0.308 3.928 1.00 71.00 110 ASP A N 1
ATOM 802 C CA . ASP A 1 110 ? 7.274 1.674 3.999 1.00 71.00 110 ASP A CA 1
ATOM 803 C C . ASP A 1 110 ? 8.651 1.723 3.318 1.00 71.00 110 ASP A C 1
ATOM 805 O O . ASP A 1 110 ? 9.562 0.985 3.697 1.00 71.00 110 ASP A O 1
ATOM 809 N N . ALA A 1 111 ? 8.819 2.581 2.307 1.00 62.00 111 ALA A N 1
ATOM 810 C CA . ALA A 1 111 ? 10.078 2.669 1.563 1.00 62.00 111 ALA A CA 1
ATOM 811 C C . ALA A 1 111 ? 11.235 3.277 2.389 1.00 62.00 111 ALA A C 1
ATOM 813 O O . ALA A 1 111 ? 12.389 3.141 1.995 1.00 62.00 111 ALA A O 1
ATOM 814 N N . ASP A 1 112 ? 10.927 3.923 3.521 1.00 56.03 112 ASP A N 1
ATOM 815 C CA . ASP A 1 112 ? 11.864 4.711 4.342 1.00 56.03 112 ASP A CA 1
ATOM 816 C C . ASP A 1 112 ? 12.483 3.929 5.519 1.00 56.03 112 ASP A C 1
ATOM 818 O O . ASP A 1 112 ? 13.468 4.358 6.106 1.00 56.03 11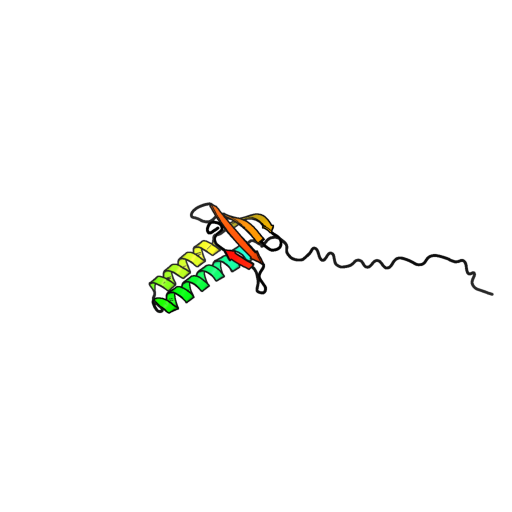2 ASP A O 1
ATOM 822 N N . LYS A 1 113 ? 11.954 2.746 5.865 1.00 44.72 113 LYS A N 1
ATOM 823 C CA . LYS A 1 113 ? 12.469 1.925 6.980 1.00 44.72 113 LYS A CA 1
ATOM 824 C C . LYS A 1 113 ? 13.579 0.962 6.537 1.00 44.72 113 LYS A C 1
ATOM 826 O O . LYS A 1 113 ? 13.450 -0.247 6.733 1.00 44.72 113 LYS A O 1
ATOM 831 N N . SER A 1 114 ? 14.630 1.489 5.906 1.00 37.72 114 SER A N 1
ATOM 832 C CA . SER A 1 114 ? 15.871 0.740 5.627 1.00 37.72 114 SER A CA 1
ATOM 833 C C . SER A 1 114 ? 16.986 1.164 6.571 1.00 37.72 114 SER A C 1
ATOM 835 O O . SER A 1 114 ? 17.206 2.387 6.688 1.00 37.72 114 SER A O 1
#